Protein AF-C6FK41-F1 (afdb_monomer_lite)

Foldseek 3Di:
DLVPQAFAPDFDDDPDDDVCQLVCLLVVCLFDFAQAKFFFQDDDQFWTWGQHPNDTDTGGWDDQDQDPVQFGWGWAADDHHGDTDHGGHTGIGIGQDDPSGGGRFDDDDDDPDDDPCCPPDPHDDDDCCCVVVSRRHGDGHD

Structure (mmCIF, N/CA/C/O backbone):
data_AF-C6FK41-F1
#
_entry.id   AF-C6FK41-F1
#
loop_
_atom_site.group_PDB
_atom_site.id
_atom_site.type_symbol
_atom_site.label_atom_id
_atom_site.label_alt_id
_atom_site.label_comp_id
_atom_site.label_asym_id
_atom_site.label_entity_id
_atom_site.label_seq_id
_atom_site.pdbx_PDB_ins_code
_atom_site.Cartn_x
_atom_site.Cartn_y
_atom_site.Cartn_z
_atom_site.occupancy
_atom_site.B_iso_or_equiv
_atom_site.auth_seq_id
_atom_site.auth_comp_id
_atom_site.auth_asym_id
_atom_site.auth_atom_id
_atom_site.pdbx_PDB_model_num
ATOM 1 N N . MET A 1 1 ? 14.589 -6.571 -1.426 1.00 91.88 1 MET A N 1
ATOM 2 C CA . MET A 1 1 ? 14.117 -5.193 -1.696 1.00 91.88 1 MET A CA 1
ATOM 3 C C . MET A 1 1 ? 12.734 -4.875 -1.108 1.00 91.88 1 MET A C 1
ATOM 5 O O . MET A 1 1 ? 12.502 -3.724 -0.781 1.00 91.88 1 MET A O 1
ATOM 9 N N . GLN A 1 2 ? 11.831 -5.842 -0.867 1.00 94.31 2 GLN A N 1
ATOM 10 C CA . GLN A 1 2 ? 10.460 -5.563 -0.370 1.00 94.31 2 GLN A CA 1
ATOM 11 C C . GLN A 1 2 ? 10.375 -4.650 0.877 1.00 94.31 2 GLN A C 1
ATOM 13 O O . GLN A 1 2 ? 9.575 -3.724 0.908 1.00 94.31 2 GLN A O 1
ATOM 18 N N . ARG A 1 3 ? 11.249 -4.828 1.882 1.00 93.19 3 ARG A N 1
ATOM 19 C CA . ARG A 1 3 ? 11.296 -3.980 3.101 1.00 93.19 3 ARG A CA 1
ATOM 20 C C . ARG A 1 3 ? 11.743 -2.525 2.863 1.00 93.19 3 ARG A C 1
ATOM 22 O O . ARG A 1 3 ? 11.738 -1.721 3.796 1.00 93.19 3 ARG A O 1
ATOM 29 N N . GLN A 1 4 ? 12.201 -2.209 1.655 1.00 94.38 4 GLN A N 1
ATOM 30 C CA . GLN A 1 4 ? 12.621 -0.871 1.233 1.00 94.38 4 GLN A CA 1
ATOM 31 C C . GLN A 1 4 ? 11.548 -0.174 0.387 1.00 94.38 4 GLN A C 1
ATOM 33 O O . GLN A 1 4 ? 11.738 0.986 0.036 1.00 94.38 4 GLN A O 1
ATOM 38 N N . ALA A 1 5 ? 10.434 -0.851 0.081 1.00 94.50 5 ALA A N 1
ATOM 39 C CA . ALA A 1 5 ? 9.330 -0.249 -0.650 1.00 94.50 5 ALA A CA 1
ATOM 40 C C . ALA A 1 5 ? 8.801 0.994 0.080 1.00 94.50 5 ALA A C 1
ATOM 42 O O . ALA A 1 5 ? 8.662 1.014 1.309 1.00 94.50 5 ALA A O 1
ATOM 43 N N . VAL A 1 6 ? 8.516 2.035 -0.695 1.00 95.12 6 VAL A N 1
ATOM 44 C CA . VAL A 1 6 ? 8.000 3.307 -0.191 1.00 95.12 6 VAL A CA 1
ATOM 45 C C . VAL A 1 6 ? 6.476 3.304 -0.333 1.00 95.12 6 VAL A C 1
ATOM 47 O O . VAL A 1 6 ? 5.975 2.918 -1.388 1.00 95.12 6 VAL A O 1
ATOM 50 N N . PRO A 1 7 ? 5.713 3.736 0.688 1.00 94.25 7 PRO A N 1
ATOM 51 C CA . PRO A 1 7 ? 4.268 3.858 0.561 1.00 94.25 7 PRO A CA 1
ATOM 52 C C . PRO A 1 7 ? 3.882 4.848 -0.542 1.00 94.25 7 PRO A C 1
ATOM 54 O O . PRO A 1 7 ? 4.208 6.036 -0.470 1.00 94.25 7 PRO A O 1
ATOM 57 N N . LEU A 1 8 ? 3.163 4.352 -1.547 1.00 95.69 8 LEU A N 1
ATOM 58 C CA . LEU A 1 8 ? 2.664 5.162 -2.653 1.00 95.69 8 LEU A CA 1
ATOM 59 C C . LEU A 1 8 ? 1.403 5.925 -2.242 1.00 95.69 8 LEU A C 1
ATOM 61 O O . LEU A 1 8 ? 0.603 5.441 -1.436 1.00 95.69 8 LEU A O 1
ATOM 65 N N . SER A 1 9 ? 1.177 7.078 -2.872 1.00 93.12 9 SER A N 1
ATOM 66 C CA . SER A 1 9 ? -0.054 7.872 -2.753 1.00 93.12 9 SER A CA 1
ATOM 67 C C . SER A 1 9 ? -1.301 7.021 -3.025 1.00 93.12 9 SER A C 1
ATOM 69 O O . SER A 1 9 ? -2.308 7.103 -2.309 1.00 93.12 9 SER A O 1
ATOM 71 N N . ARG A 1 10 ? -1.207 6.145 -4.033 1.00 92.44 10 ARG A N 1
ATOM 72 C CA . ARG A 1 10 ? -2.253 5.202 -4.435 1.00 92.44 10 ARG A CA 1
ATOM 73 C C . ARG A 1 10 ? -1.654 3.811 -4.604 1.00 92.44 10 ARG A C 1
ATOM 75 O O . ARG A 1 10 ? -1.286 3.433 -5.705 1.00 92.44 10 ARG A O 1
ATOM 82 N N . SER A 1 11 ? -1.565 3.036 -3.531 1.00 93.75 11 SER A N 1
ATOM 83 C CA . SER A 1 11 ? -1.119 1.636 -3.628 1.00 93.75 11 SER A CA 1
ATOM 84 C C . SER A 1 11 ? -2.185 0.755 -4.300 1.00 93.75 11 SER A C 1
ATOM 86 O O . SER A 1 11 ? -3.353 1.141 -4.378 1.00 93.75 11 SER A O 1
ATOM 88 N N . GLU A 1 12 ? -1.796 -0.419 -4.792 1.00 95.19 12 GLU A N 1
ATOM 89 C CA . GLU A 1 12 ? -2.703 -1.398 -5.399 1.00 95.19 12 GLU A CA 1
ATOM 90 C C . GLU A 1 12 ? -2.391 -2.812 -4.897 1.00 95.19 12 GLU A C 1
ATOM 92 O O . GLU A 1 12 ? -1.236 -3.143 -4.625 1.00 95.19 12 GLU A O 1
ATOM 97 N N . LYS A 1 13 ? -3.427 -3.646 -4.761 1.00 94.94 13 LYS A N 1
ATOM 98 C CA . LYS A 1 13 ? -3.248 -5.071 -4.463 1.00 94.94 13 LYS A CA 1
ATOM 99 C C . LYS A 1 13 ? -2.534 -5.749 -5.624 1.00 94.94 13 LYS A C 1
ATOM 101 O O . LYS A 1 13 ? -2.870 -5.474 -6.772 1.00 94.94 13 LYS A O 1
ATOM 106 N N . CYS A 1 14 ? -1.601 -6.651 -5.344 1.00 94.31 14 CYS A N 1
ATOM 107 C CA . CYS A 1 14 ? -0.997 -7.448 -6.404 1.00 94.31 14 CYS A CA 1
ATOM 108 C C . CYS A 1 14 ? -2.053 -8.332 -7.089 1.00 94.31 14 CYS A C 1
ATOM 110 O O . CYS A 1 14 ? -2.937 -8.881 -6.432 1.00 94.31 14 CYS A O 1
ATOM 112 N N . ILE A 1 15 ? -1.957 -8.470 -8.414 1.00 96.19 15 I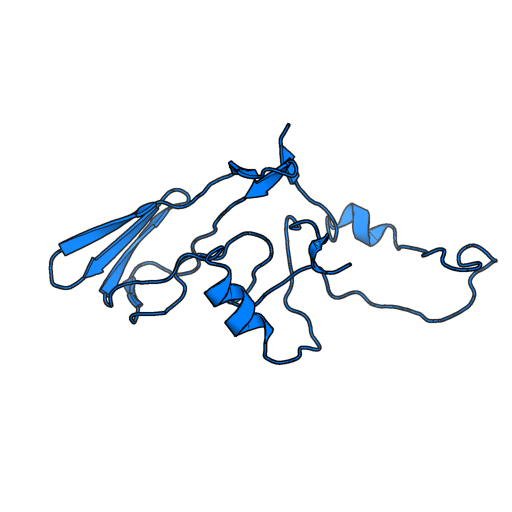LE A N 1
ATOM 113 C CA . ILE A 1 15 ? -2.804 -9.410 -9.171 1.00 96.19 15 ILE A CA 1
ATOM 114 C C . ILE A 1 15 ? -2.405 -10.858 -8.858 1.00 96.19 15 ILE A C 1
ATOM 116 O O . ILE A 1 15 ? -3.259 -11.737 -8.767 1.00 96.19 15 ILE A O 1
ATOM 120 N N . VAL A 1 16 ? -1.107 -11.097 -8.659 1.00 97.12 16 VAL A N 1
ATOM 121 C CA . VAL A 1 16 ? -0.552 -12.395 -8.265 1.00 97.12 16 VAL A CA 1
ATOM 122 C C . VAL A 1 16 ? -0.009 -12.275 -6.845 1.00 97.12 16 VAL A C 1
ATOM 124 O O . VAL A 1 16 ? 0.926 -11.513 -6.595 1.00 97.12 16 VAL A O 1
ATOM 127 N N . GLY A 1 17 ? -0.617 -13.006 -5.914 1.00 95.50 17 GLY A N 1
ATOM 128 C CA . GLY A 1 17 ? -0.265 -13.010 -4.494 1.00 95.50 17 GLY A CA 1
ATOM 129 C C . GLY A 1 17 ? 0.016 -14.413 -3.962 1.00 95.50 17 GLY A C 1
ATOM 130 O O . GLY A 1 17 ? -0.249 -15.417 -4.619 1.00 95.50 17 GLY A O 1
ATOM 131 N N . THR A 1 18 ? 0.555 -14.465 -2.750 1.00 96.44 18 THR A N 1
ATOM 132 C CA . THR A 1 18 ? 0.905 -15.694 -2.020 1.00 96.44 18 THR A CA 1
ATOM 133 C C . THR A 1 18 ? -0.169 -16.118 -1.015 1.00 96.44 18 THR A C 1
ATOM 135 O O . THR A 1 18 ? -0.165 -17.254 -0.549 1.00 96.44 18 THR A O 1
ATOM 138 N N . GLY A 1 19 ? -1.073 -15.206 -0.649 1.00 94.94 19 GLY A N 1
ATOM 139 C CA . GLY A 1 19 ? -2.050 -15.364 0.429 1.00 94.94 19 GLY A CA 1
ATOM 140 C C . GLY A 1 19 ? -1.551 -14.853 1.787 1.00 94.94 19 GLY A C 1
ATOM 141 O O . GLY A 1 19 ? -2.351 -14.667 2.706 1.00 94.94 19 GLY A O 1
ATOM 142 N N . LEU A 1 20 ? -0.251 -14.567 1.928 1.00 96.38 20 LEU A N 1
ATOM 143 C CA . LEU A 1 20 ? 0.341 -14.045 3.165 1.00 96.38 20 LEU A CA 1
ATOM 144 C C . LEU A 1 20 ? 0.151 -12.533 3.332 1.00 96.38 20 LEU A C 1
ATOM 146 O O . LEU A 1 20 ? 0.399 -11.991 4.411 1.00 96.38 20 LEU A O 1
ATOM 150 N N . GLU A 1 21 ? -0.302 -11.832 2.295 1.00 95.94 21 GLU A N 1
ATOM 151 C CA . GLU A 1 21 ? -0.414 -10.373 2.263 1.00 95.94 21 GLU A CA 1
ATOM 152 C C . GLU A 1 21 ? -1.396 -9.864 3.320 1.00 95.94 21 GLU A C 1
ATOM 154 O O . GLU A 1 21 ? -1.149 -8.841 3.962 1.00 95.94 21 GLU A O 1
ATOM 159 N N . ARG A 1 22 ? -2.492 -10.598 3.539 1.00 93.25 22 ARG A N 1
ATOM 160 C CA . ARG A 1 22 ? -3.506 -10.266 4.545 1.00 93.25 22 ARG A CA 1
ATOM 161 C C . ARG A 1 22 ? -2.979 -10.443 5.962 1.00 93.25 22 ARG A C 1
ATOM 163 O O . ARG A 1 22 ? -3.140 -9.547 6.787 1.00 93.25 22 ARG A O 1
ATOM 170 N N . GLN A 1 23 ? -2.342 -11.580 6.239 1.00 93.81 23 GLN A N 1
ATOM 171 C CA . GLN A 1 23 ? -1.760 -11.854 7.554 1.00 93.81 23 GLN A CA 1
ATOM 172 C C . GLN A 1 23 ? -0.668 -10.827 7.874 1.00 93.81 23 GLN A C 1
ATOM 174 O O . GLN A 1 23 ? -0.687 -10.211 8.934 1.00 93.81 23 GLN A O 1
ATOM 179 N N . THR A 1 24 ? 0.203 -10.545 6.902 1.00 94.38 24 THR A N 1
ATOM 180 C CA . THR A 1 24 ? 1.267 -9.543 7.035 1.00 94.38 24 THR A CA 1
ATOM 181 C C . THR A 1 24 ? 0.707 -8.150 7.327 1.00 94.38 24 THR A C 1
ATOM 183 O O . THR A 1 24 ? 1.198 -7.460 8.220 1.00 94.38 24 THR A O 1
ATOM 186 N N . ALA A 1 25 ? -0.340 -7.723 6.614 1.00 92.94 25 ALA A N 1
ATOM 187 C CA . ALA A 1 25 ? -0.972 -6.427 6.852 1.00 92.94 25 ALA A CA 1
ATOM 188 C C . ALA A 1 25 ? -1.609 -6.331 8.248 1.00 92.94 25 ALA A C 1
ATOM 190 O O . ALA A 1 25 ? -1.469 -5.298 8.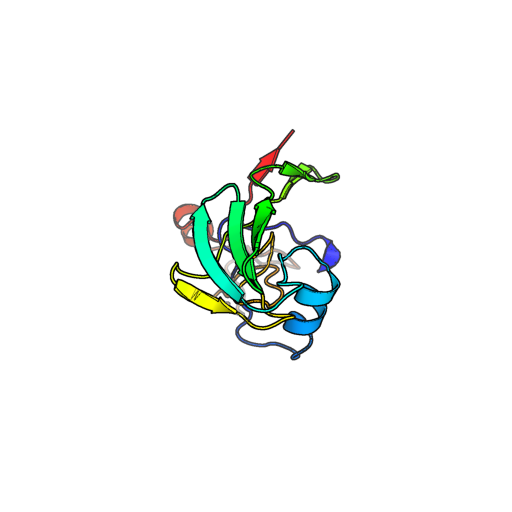906 1.00 92.94 25 ALA A O 1
ATOM 191 N N . LEU A 1 26 ? -2.260 -7.397 8.721 1.00 90.88 26 LEU A N 1
ATOM 192 C CA . LEU A 1 26 ? -2.849 -7.459 10.061 1.00 90.88 26 LEU A CA 1
ATOM 193 C C . LEU A 1 26 ? -1.776 -7.423 11.158 1.00 90.88 26 LEU A C 1
ATOM 195 O O . LEU A 1 26 ? -1.847 -6.585 12.060 1.00 90.88 26 LEU A O 1
ATOM 199 N N . ASP A 1 27 ? -0.750 -8.265 11.043 1.00 92.88 27 ASP A N 1
ATOM 200 C CA . ASP A 1 27 ? 0.312 -8.392 12.045 1.00 92.88 27 ASP A CA 1
ATOM 201 C C . ASP A 1 27 ? 1.225 -7.162 12.093 1.00 92.88 27 ASP A C 1
ATOM 203 O O . ASP A 1 27 ? 1.775 -6.835 13.145 1.00 92.88 27 ASP A O 1
ATOM 207 N N . SER A 1 28 ? 1.330 -6.417 10.986 1.00 90.75 28 SER A N 1
ATOM 208 C CA . SER A 1 28 ? 2.081 -5.156 10.938 1.00 90.75 28 SER A CA 1
ATOM 209 C C . SER A 1 28 ? 1.515 -4.065 11.854 1.00 90.75 28 SER A C 1
ATOM 211 O O . SER A 1 28 ? 2.229 -3.115 12.176 1.00 90.75 28 SER A O 1
ATOM 213 N N . ARG A 1 29 ? 0.230 -4.159 12.241 1.00 88.69 29 ARG A N 1
ATOM 214 C CA . ARG A 1 29 ? -0.519 -3.133 12.999 1.00 88.69 29 ARG A CA 1
ATOM 215 C C . ARG A 1 29 ? -0.521 -1.737 12.364 1.00 88.69 29 ARG A C 1
ATOM 217 O O . ARG A 1 29 ? -0.805 -0.744 13.031 1.00 88.69 29 ARG A O 1
ATOM 224 N N . VAL A 1 30 ? -0.227 -1.648 11.068 1.00 90.56 30 VAL A N 1
ATOM 225 C CA . VAL A 1 30 ? -0.285 -0.390 10.310 1.00 90.56 30 VAL A CA 1
ATOM 226 C C . VAL A 1 30 ? -1.740 0.005 10.026 1.00 90.56 30 VAL A C 1
ATOM 228 O O . VAL A 1 30 ? -2.075 1.193 10.021 1.00 90.56 30 VAL A O 1
ATOM 231 N N . SER A 1 31 ? -2.614 -0.990 9.846 1.00 92.38 31 SER A N 1
ATOM 232 C CA . SER A 1 31 ? -4.066 -0.814 9.724 1.00 92.38 31 SER A CA 1
ATOM 233 C C . SER A 1 31 ? -4.750 -0.776 11.092 1.00 92.38 31 SER A C 1
ATOM 235 O O . SER A 1 31 ? -4.302 -1.413 12.044 1.00 92.38 31 SER A O 1
ATOM 237 N N . VAL A 1 32 ? -5.877 -0.069 11.180 1.00 94.00 32 VAL A N 1
ATOM 238 C CA . VAL A 1 32 ? -6.682 0.009 12.406 1.00 94.00 32 VAL A CA 1
ATOM 239 C C . VAL A 1 32 ? -7.678 -1.141 12.428 1.00 94.00 3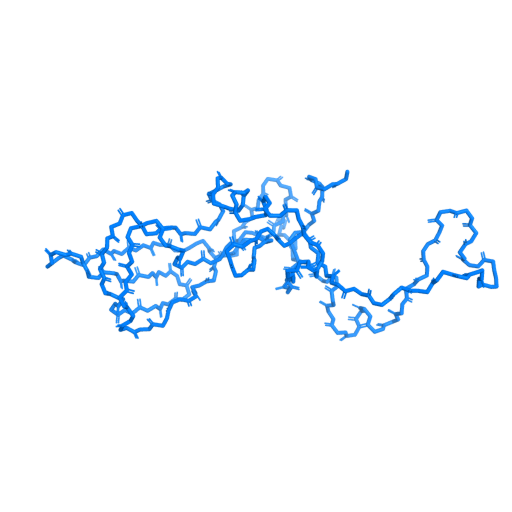2 VAL A C 1
ATOM 241 O O . VAL A 1 32 ? -8.494 -1.277 11.515 1.00 94.00 32 VAL A O 1
ATOM 244 N N . ILE A 1 33 ? -7.620 -1.960 13.475 1.00 93.19 33 ILE A N 1
ATOM 245 C CA . ILE A 1 33 ? -8.452 -3.154 13.655 1.00 93.19 33 ILE A CA 1
ATOM 246 C C . ILE A 1 33 ? -9.463 -2.902 14.780 1.00 93.19 33 ILE A C 1
ATOM 248 O O . ILE A 1 33 ? -9.153 -2.264 15.782 1.00 93.19 33 ILE A O 1
ATOM 252 N N . ALA A 1 34 ? -10.683 -3.409 14.623 1.00 92.81 34 ALA A N 1
ATOM 253 C CA . ALA A 1 34 ? -11.715 -3.338 15.644 1.00 92.81 34 ALA A CA 1
ATOM 254 C C . ALA A 1 34 ? -11.417 -4.303 16.802 1.00 92.81 34 ALA A C 1
ATOM 256 O O . ALA A 1 34 ? -11.489 -5.522 16.647 1.00 92.81 34 ALA A O 1
ATOM 257 N N . GLU A 1 35 ? -11.138 -3.770 17.990 1.00 91.50 35 GLU A N 1
ATOM 258 C CA . GLU A 1 35 ? -10.949 -4.585 19.201 1.00 91.50 35 GLU A CA 1
ATOM 259 C C . GLU A 1 35 ? -12.258 -5.180 19.735 1.00 91.50 35 GLU A C 1
ATOM 261 O O . GLU A 1 35 ? -12.258 -6.206 20.421 1.00 91.50 35 GLU A O 1
ATOM 266 N N . ARG A 1 36 ? -13.381 -4.528 19.421 1.00 92.12 36 ARG A N 1
ATOM 267 C CA . ARG A 1 36 ? -14.726 -4.897 19.863 1.00 92.12 36 ARG A CA 1
ATOM 268 C C . ARG A 1 36 ? -15.686 -4.870 18.688 1.00 92.12 36 ARG A C 1
ATOM 270 O O . ARG A 1 36 ? -15.498 -4.112 17.739 1.00 92.12 36 ARG A O 1
ATOM 277 N N . GLU A 1 37 ? -16.721 -5.692 18.772 1.00 94.62 37 GLU A N 1
ATOM 278 C CA . GLU A 1 37 ? -17.841 -5.608 17.844 1.00 94.62 37 GLU A CA 1
ATOM 279 C C . GLU A 1 37 ? -18.726 -4.398 18.151 1.00 94.62 37 GLU A C 1
ATOM 281 O O . GLU A 1 37 ? -18.775 -3.909 19.284 1.00 94.62 37 GLU A O 1
ATOM 286 N N . GLY A 1 38 ? -19.413 -3.885 17.138 1.00 94.19 38 GLY A N 1
ATOM 287 C CA . GLY A 1 38 ? -20.232 -2.694 17.296 1.00 94.19 38 GLY A CA 1
ATOM 288 C C . GLY A 1 38 ? -20.747 -2.128 15.984 1.00 94.19 38 GLY A C 1
ATOM 289 O O . GLY A 1 38 ? -20.551 -2.707 14.920 1.00 94.19 38 GLY A O 1
ATOM 290 N N . LYS A 1 39 ? -21.395 -0.967 16.051 1.00 95.38 39 LYS A N 1
ATOM 291 C CA . LYS A 1 39 ? -21.924 -0.250 14.885 1.00 95.38 39 LYS A CA 1
ATOM 292 C C . LYS A 1 39 ? -21.202 1.078 14.701 1.00 95.38 39 LYS A C 1
ATOM 294 O O . LYS A 1 39 ? -21.040 1.832 15.659 1.00 95.38 39 LYS A O 1
ATOM 299 N N . ILE A 1 40 ? -20.791 1.386 13.475 1.00 96.00 40 ILE A N 1
ATOM 300 C CA . ILE A 1 40 ? -20.150 2.666 13.156 1.00 96.00 40 ILE A CA 1
ATOM 301 C C . ILE A 1 40 ? -21.173 3.796 13.276 1.00 96.00 40 ILE A C 1
ATOM 303 O O . ILE A 1 40 ? -22.167 3.825 12.548 1.00 96.00 40 ILE A O 1
ATOM 307 N N . ILE A 1 41 ? -20.920 4.740 14.180 1.00 94.56 41 ILE A N 1
ATOM 308 C CA . ILE A 1 41 ? -21.755 5.932 14.375 1.00 94.56 41 ILE A CA 1
ATOM 309 C C . ILE A 1 41 ? -21.394 6.992 13.338 1.00 94.56 41 ILE A C 1
ATOM 311 O O . ILE A 1 41 ? -22.283 7.574 12.715 1.00 94.56 41 ILE A O 1
ATOM 315 N N . SER A 1 42 ? -20.097 7.237 13.158 1.00 93.31 42 SER A N 1
ATOM 316 C CA . SER A 1 42 ? -19.551 8.166 12.174 1.00 93.31 42 SER A CA 1
ATOM 317 C C . SER A 1 42 ? -18.084 7.851 11.885 1.00 93.31 42 SER A C 1
ATOM 319 O O . SER A 1 42 ? -17.385 7.226 12.688 1.00 93.31 42 SER A O 1
ATOM 321 N N . THR A 1 43 ? -17.628 8.296 10.721 1.00 93.69 43 THR A N 1
ATOM 322 C CA . THR A 1 43 ? -16.235 8.223 10.288 1.00 93.69 43 THR A CA 1
ATOM 323 C C . THR A 1 43 ? -15.798 9.587 9.805 1.00 93.69 43 THR A C 1
ATOM 325 O O . THR A 1 43 ? -16.494 10.201 9.000 1.00 93.69 43 THR A O 1
ATOM 328 N N . ASP A 1 44 ? -14.644 10.020 10.279 1.00 91.62 44 ASP A N 1
ATOM 329 C CA . ASP A 1 44 ? -13.961 11.228 9.844 1.00 91.62 44 ASP A CA 1
ATOM 330 C C . ASP A 1 44 ? -12.515 10.870 9.471 1.00 91.62 44 ASP A C 1
ATOM 332 O O . ASP A 1 44 ? -12.042 9.771 9.770 1.00 91.62 44 ASP A O 1
ATOM 336 N N . SER A 1 45 ? -11.800 11.793 8.836 1.00 88.81 45 SER A N 1
ATOM 337 C CA . SER A 1 45 ? -10.381 11.638 8.533 1.00 88.81 45 SER A CA 1
ATOM 338 C C . SER A 1 45 ? -9.556 11.431 9.804 1.00 88.81 45 SER A C 1
ATOM 340 O O . SER A 1 45 ? -8.593 10.677 9.777 1.00 88.81 45 SER A O 1
ATOM 342 N N . HIS A 1 46 ? -9.917 12.057 10.928 1.00 92.44 46 HIS A N 1
ATOM 343 C CA . HIS A 1 46 ? -9.127 12.012 12.164 1.00 92.44 46 HIS A CA 1
ATOM 344 C C . HIS A 1 46 ? -9.537 10.919 13.148 1.00 92.44 46 HIS A C 1
ATOM 346 O O . HIS A 1 46 ? -8.750 10.571 14.029 1.00 92.44 46 HIS A O 1
ATOM 352 N N . LYS A 1 47 ? -10.770 10.409 13.071 1.00 94.50 47 LYS A N 1
ATOM 353 C CA . LYS A 1 47 ? -11.277 9.423 14.031 1.00 94.50 47 LYS A CA 1
ATOM 354 C C . LYS A 1 47 ? -12.467 8.630 13.503 1.00 94.50 47 LYS A C 1
ATOM 356 O O . LYS A 1 47 ? -13.247 9.105 12.681 1.00 94.50 47 LYS A O 1
ATOM 361 N N . ILE A 1 48 ? -12.650 7.439 14.060 1.00 95.38 48 ILE A N 1
ATOM 362 C CA . ILE A 1 48 ? -13.809 6.571 13.847 1.00 95.38 48 ILE A CA 1
ATOM 363 C C . ILE A 1 48 ? -14.572 6.449 15.166 1.00 95.38 48 ILE A C 1
ATOM 365 O O . ILE A 1 48 ? -13.981 6.120 16.195 1.00 95.38 48 ILE A O 1
ATOM 369 N N . LEU A 1 49 ? -15.884 6.694 15.141 1.00 95.50 49 LEU A N 1
ATOM 370 C CA . LEU A 1 49 ? -16.759 6.490 16.295 1.00 95.50 49 LEU A CA 1
ATOM 371 C C . LEU A 1 49 ? -17.499 5.156 16.162 1.00 95.50 49 LEU A C 1
ATOM 373 O O . LEU A 1 49 ? -18.295 4.959 15.241 1.00 95.50 49 LEU A O 1
ATOM 377 N N . LEU A 1 50 ? -17.262 4.253 17.110 1.00 95.31 50 LEU A N 1
ATOM 378 C CA . LEU A 1 50 ? -17.866 2.924 17.180 1.00 95.31 50 LEU A CA 1
ATOM 379 C C . LEU A 1 50 ? -18.776 2.830 18.410 1.00 95.31 50 LEU A C 1
ATOM 381 O O . LEU A 1 50 ? -18.329 3.051 19.530 1.00 95.31 50 LEU A O 1
ATOM 385 N N . SER A 1 51 ? -20.043 2.464 18.221 1.00 94.94 51 SER A N 1
ATOM 386 C CA . SER A 1 51 ? -20.940 2.094 19.319 1.00 94.94 51 SER A CA 1
ATOM 387 C C . SER A 1 51 ? -20.766 0.615 19.643 1.00 94.94 51 SER A C 1
ATOM 389 O O . SER A 1 51 ? -21.028 -0.225 18.784 1.00 94.94 51 SER A O 1
ATOM 391 N N . SER A 1 52 ? -20.341 0.287 20.859 1.00 93.75 52 SER A N 1
ATOM 392 C CA . SER A 1 52 ? -20.145 -1.086 21.328 1.00 93.75 52 SER A CA 1
ATOM 393 C C . SER A 1 52 ? -20.753 -1.241 22.722 1.00 93.75 52 SER A C 1
ATOM 395 O O . SER A 1 52 ? -20.399 -0.497 23.638 1.00 93.75 52 SER A O 1
ATOM 397 N N . SER A 1 53 ? -21.702 -2.170 22.878 1.00 89.50 53 SER A N 1
ATOM 398 C CA . SER A 1 53 ? -22.377 -2.475 24.156 1.00 89.50 53 SER A CA 1
ATOM 399 C C . SER A 1 53 ? -22.901 -1.236 24.908 1.00 89.50 53 SER A C 1
ATOM 401 O O . SER A 1 53 ? -22.718 -1.107 26.116 1.00 89.50 53 SER A O 1
ATOM 403 N N . GLY A 1 54 ? -23.503 -0.284 24.186 1.00 85.62 54 GLY A N 1
ATOM 404 C CA . GLY A 1 54 ? -24.051 0.951 24.763 1.00 85.62 54 GLY A CA 1
ATOM 405 C C . GLY A 1 54 ? -23.025 2.053 25.061 1.00 85.62 54 GLY A C 1
ATOM 406 O O . GLY A 1 54 ? -23.411 3.126 25.517 1.00 85.62 54 GLY A O 1
ATOM 407 N N . LYS A 1 55 ? -21.732 1.838 24.779 1.00 91.50 55 LYS A N 1
ATOM 408 C CA . LYS A 1 55 ? -20.674 2.854 24.907 1.00 91.50 55 LYS A CA 1
ATOM 409 C C . LYS A 1 55 ? -20.180 3.311 23.538 1.00 91.50 55 LYS A C 1
ATOM 411 O O . LYS A 1 55 ? -20.046 2.511 22.615 1.00 91.50 55 LYS A O 1
ATOM 416 N N . THR A 1 56 ? -19.860 4.596 23.425 1.00 93.50 56 THR A N 1
ATOM 417 C CA . THR A 1 56 ? -19.216 5.164 22.235 1.00 93.50 56 THR A CA 1
ATOM 418 C C . THR A 1 56 ? -17.705 5.150 22.419 1.00 93.50 56 THR A C 1
ATOM 420 O O . THR A 1 56 ? -17.178 5.764 23.342 1.00 93.50 56 THR A O 1
ATOM 423 N N . ILE A 1 57 ? -17.007 4.450 21.532 1.00 93.88 57 ILE A N 1
ATOM 424 C CA . ILE A 1 57 ? -15.551 4.340 21.489 1.00 93.88 57 ILE A CA 1
ATOM 425 C C . ILE A 1 57 ? -15.051 5.235 20.358 1.00 93.88 57 ILE A C 1
ATOM 427 O O . ILE A 1 57 ? -15.486 5.096 19.215 1.00 93.88 57 ILE A O 1
ATOM 431 N N . SER A 1 58 ? -14.140 6.153 20.679 1.00 94.12 58 SER A N 1
ATOM 432 C CA . SER A 1 58 ? -13.476 7.010 19.696 1.00 94.12 58 SER A CA 1
ATOM 433 C C . SER A 1 58 ? -12.099 6.447 19.374 1.00 94.12 58 SER A C 1
ATOM 435 O O . SER A 1 58 ? -11.237 6.391 20.245 1.00 94.12 58 SER A O 1
ATOM 437 N N . ILE A 1 59 ? -11.893 6.057 18.121 1.00 94.69 59 ILE A N 1
ATOM 438 C CA . ILE A 1 59 ? -10.646 5.469 17.631 1.00 94.69 59 ILE A CA 1
ATOM 439 C C . ILE A 1 59 ? -9.925 6.527 16.789 1.00 94.69 59 ILE A C 1
ATOM 441 O O . ILE A 1 59 ? -10.422 6.854 15.709 1.00 94.69 59 ILE A O 1
ATOM 445 N N . PRO A 1 60 ? -8.806 7.107 17.258 1.00 94.62 60 PRO A N 1
ATOM 446 C CA . PRO A 1 60 ? -8.063 8.104 16.494 1.00 94.62 60 PRO A CA 1
ATOM 447 C C . PRO A 1 60 ? -7.347 7.465 15.299 1.00 94.62 60 PRO A C 1
ATOM 449 O O . PRO A 1 60 ? -6.870 6.333 15.378 1.00 94.62 60 PRO A O 1
ATOM 452 N N . LEU A 1 61 ? -7.256 8.212 14.203 1.00 95.12 61 LEU A N 1
ATOM 453 C CA . LEU A 1 61 ? -6.525 7.845 12.996 1.00 95.12 61 LEU A CA 1
ATOM 454 C C . LEU A 1 61 ? -5.250 8.676 12.874 1.00 95.12 61 LEU A C 1
ATOM 456 O O . LEU A 1 61 ? -5.203 9.855 13.231 1.00 95.12 61 LEU A O 1
ATOM 460 N N . VAL A 1 62 ? -4.202 8.050 12.351 1.00 93.88 62 VAL A N 1
ATOM 461 C CA . VAL A 1 62 ? -2.938 8.724 12.056 1.00 93.88 62 VAL A CA 1
ATOM 462 C C . VAL A 1 62 ? -3.043 9.428 10.707 1.00 93.88 62 VAL A C 1
ATOM 464 O O . VAL A 1 62 ? -3.130 8.763 9.681 1.00 93.88 62 VAL A O 1
ATOM 467 N N . ASN A 1 63 ? -2.949 10.759 10.688 1.00 92.12 63 ASN A N 1
ATOM 468 C CA . ASN A 1 63 ? -2.973 11.551 9.455 1.00 92.12 63 ASN A CA 1
ATOM 469 C C . ASN A 1 63 ? -1.637 12.243 9.200 1.00 92.12 63 ASN A C 1
ATOM 471 O O . ASN A 1 63 ? -1.181 13.017 10.035 1.00 92.12 63 ASN A O 1
ATOM 475 N N . HIS A 1 64 ? -1.048 11.991 8.024 1.00 90.62 64 HIS A N 1
ATOM 476 C CA . HIS A 1 64 ? 0.138 12.691 7.509 1.00 90.62 64 HIS A CA 1
ATOM 477 C C . HIS A 1 64 ? 1.303 12.755 8.506 1.00 90.62 64 HIS A C 1
ATOM 479 O O . HIS A 1 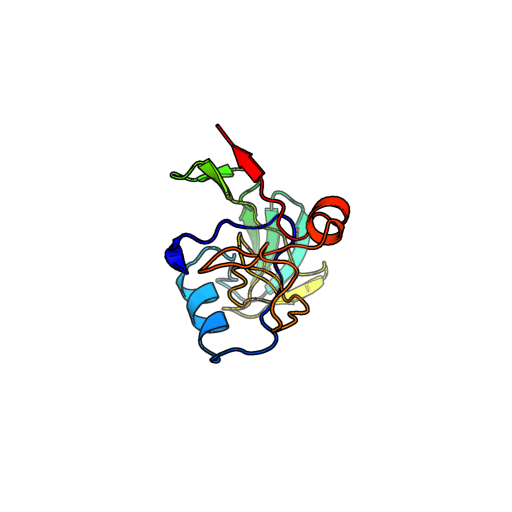64 ? 2.014 13.752 8.606 1.00 90.62 64 HIS A O 1
ATOM 485 N N . ARG A 1 65 ? 1.506 11.676 9.265 1.00 93.12 65 ARG A N 1
ATOM 486 C CA . ARG A 1 65 ? 2.576 11.597 10.255 1.00 93.12 65 ARG A CA 1
ATOM 487 C C . ARG A 1 65 ? 3.871 11.168 9.579 1.00 93.12 65 ARG A C 1
ATOM 489 O O . ARG A 1 65 ? 3.886 10.242 8.773 1.00 93.12 65 ARG A O 1
ATOM 496 N N . ARG A 1 66 ? 4.976 11.809 9.942 1.00 94.44 66 ARG A N 1
ATOM 497 C CA . ARG A 1 66 ? 6.314 11.420 9.493 1.00 94.44 66 ARG A CA 1
ATOM 498 C C . ARG A 1 66 ? 6.740 10.085 10.118 1.00 94.44 66 ARG A C 1
ATOM 500 O O . ARG A 1 66 ? 6.583 9.883 11.322 1.00 94.44 66 ARG A O 1
ATOM 507 N N . SER A 1 67 ? 7.307 9.197 9.302 1.00 92.44 67 SER A N 1
ATOM 508 C CA . SER A 1 67 ? 8.007 7.991 9.761 1.00 92.44 67 SER A CA 1
ATOM 509 C C . SER A 1 67 ? 9.498 8.252 10.010 1.00 92.44 67 SER A C 1
ATOM 511 O O . SER A 1 67 ? 10.062 9.234 9.527 1.00 92.44 67 SER A O 1
ATOM 513 N N . ASN A 1 68 ? 10.180 7.313 10.672 1.00 92.56 68 ASN A N 1
ATOM 514 C CA . ASN A 1 68 ? 11.633 7.383 10.891 1.00 92.56 68 ASN A CA 1
ATOM 515 C C . ASN A 1 68 ? 12.447 7.446 9.582 1.00 92.56 68 ASN A C 1
ATOM 517 O O . ASN A 1 68 ? 13.575 7.924 9.585 1.00 92.56 68 ASN A O 1
ATOM 521 N N . LYS A 1 69 ? 11.882 6.971 8.462 1.00 89.88 69 LYS A N 1
ATOM 522 C CA . LYS A 1 69 ? 12.500 7.017 7.124 1.00 89.88 69 LYS A CA 1
ATOM 523 C C . LYS A 1 69 ? 11.946 8.155 6.257 1.00 89.88 69 LYS A C 1
ATOM 525 O O . LYS A 1 69 ? 12.029 8.090 5.035 1.00 89.88 69 LYS A O 1
ATOM 530 N N . ASN A 1 70 ? 11.350 9.176 6.873 1.00 92.12 70 ASN A N 1
ATOM 531 C CA . ASN A 1 70 ? 10.771 10.346 6.202 1.00 92.12 70 ASN A CA 1
ATOM 532 C C . ASN A 1 70 ? 9.635 10.015 5.220 1.00 92.12 70 ASN A C 1
ATOM 534 O O . ASN A 1 70 ? 9.333 10.816 4.340 1.00 92.12 70 ASN A O 1
ATOM 538 N N . THR A 1 71 ? 8.997 8.850 5.347 1.00 92.31 71 THR A N 1
ATOM 539 C CA . THR A 1 71 ? 7.806 8.496 4.561 1.00 92.31 71 THR A CA 1
ATOM 540 C C . THR A 1 71 ? 6.536 8.945 5.280 1.00 92.31 71 THR A C 1
ATOM 542 O O . THR A 1 71 ? 6.528 9.124 6.501 1.00 92.31 71 THR A O 1
ATOM 545 N N . CYS A 1 72 ? 5.454 9.125 4.527 1.00 92.69 72 CYS A N 1
ATOM 546 C CA . CYS A 1 72 ? 4.153 9.494 5.074 1.00 92.69 72 CYS A CA 1
ATOM 547 C C . CYS A 1 72 ? 3.407 8.276 5.6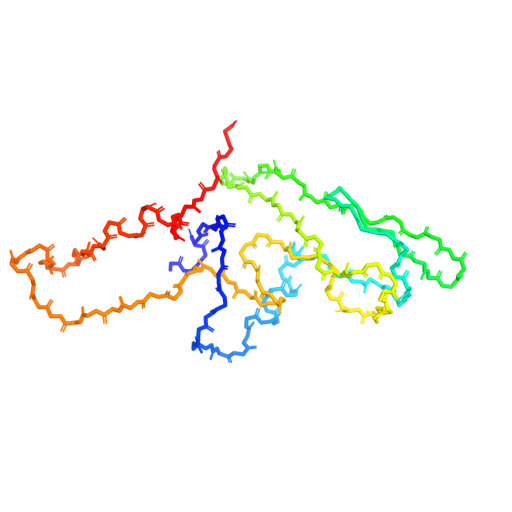48 1.00 92.69 72 CYS A C 1
ATOM 549 O O . CYS A 1 72 ? 3.114 7.312 4.938 1.00 92.69 72 CYS A O 1
ATOM 551 N N . MET A 1 73 ? 3.062 8.337 6.934 1.00 92.25 73 MET A N 1
ATOM 552 C CA . MET A 1 73 ? 2.113 7.440 7.588 1.00 92.25 73 MET A CA 1
ATOM 553 C C . MET A 1 73 ? 0.741 8.107 7.610 1.00 92.25 73 MET A C 1
ATOM 555 O O . MET A 1 73 ? 0.545 9.146 8.245 1.00 92.25 73 MET A O 1
ATOM 559 N N . HIS A 1 74 ? -0.217 7.502 6.921 1.00 93.19 74 HIS A N 1
ATOM 560 C CA . HIS A 1 74 ? -1.573 8.016 6.827 1.00 93.19 74 HIS A CA 1
ATOM 561 C C . HIS A 1 74 ? -2.565 6.851 6.831 1.00 93.19 74 HIS A C 1
ATOM 563 O O . HIS A 1 74 ? -2.354 5.858 6.133 1.00 93.19 74 HIS A O 1
ATOM 569 N N . GLN A 1 75 ? -3.617 6.974 7.638 1.00 94.44 75 GLN A N 1
ATOM 570 C CA . GLN A 1 75 ? -4.662 5.978 7.806 1.00 94.44 75 GLN A CA 1
ATOM 571 C C . GLN A 1 75 ? -5.980 6.494 7.236 1.00 94.44 75 GLN A C 1
ATOM 573 O O . GLN A 1 75 ? -6.463 7.550 7.632 1.00 94.44 75 GLN A O 1
ATOM 578 N N . LYS A 1 76 ? -6.582 5.730 6.323 1.00 91.88 76 LYS A N 1
ATOM 579 C CA . LYS A 1 76 ? -7.846 6.077 5.665 1.00 91.88 76 LYS A CA 1
ATOM 580 C C . LYS A 1 76 ? -8.972 5.185 6.183 1.00 91.88 76 LYS A C 1
ATOM 582 O O . LYS A 1 76 ? -8.865 3.961 6.059 1.00 91.88 76 LYS A O 1
ATOM 587 N N . PRO A 1 77 ? -10.059 5.745 6.743 1.00 92.81 77 PRO A N 1
ATOM 588 C CA . PRO A 1 77 ? -11.206 4.948 7.160 1.00 92.81 77 PRO A CA 1
ATOM 589 C C . PRO A 1 77 ? -11.844 4.271 5.943 1.00 92.81 77 PRO A C 1
ATOM 591 O O . PRO A 1 77 ? -12.034 4.898 4.903 1.00 92.81 77 PRO A O 1
ATOM 594 N N . ARG A 1 78 ? -12.199 2.988 6.076 1.00 88.50 78 ARG A N 1
ATOM 595 C CA . ARG A 1 78 ? -12.795 2.193 4.986 1.00 88.50 78 ARG A CA 1
ATOM 596 C C . ARG A 1 78 ? -14.229 1.744 5.246 1.00 88.50 78 ARG A C 1
ATOM 598 O O . ARG A 1 78 ? -14.858 1.115 4.394 1.00 88.50 78 ARG A O 1
ATOM 605 N N . VAL A 1 79 ? -14.737 2.010 6.443 1.00 90.31 79 VAL A N 1
ATOM 606 C CA . VAL A 1 79 ? -16.052 1.552 6.888 1.00 90.31 79 VAL A CA 1
ATOM 607 C C . VAL A 1 79 ? -17.075 2.683 6.774 1.00 90.31 79 VAL A C 1
ATOM 609 O O . VAL A 1 79 ? -16.846 3.755 7.321 1.00 90.31 79 VAL A O 1
ATOM 612 N N . PRO A 1 80 ? -18.209 2.483 6.081 1.00 90.94 80 PRO A N 1
ATOM 613 C CA . PRO A 1 80 ? -19.251 3.496 6.017 1.00 90.94 80 PRO A CA 1
ATOM 614 C C . PRO A 1 80 ? -20.017 3.595 7.340 1.00 90.94 80 PRO A C 1
ATOM 616 O O . PRO A 1 80 ? -20.090 2.644 8.129 1.00 90.94 80 PRO A O 1
ATOM 619 N N . ARG A 1 81 ? -20.652 4.752 7.548 1.00 92.94 81 ARG A N 1
ATOM 620 C CA . ARG A 1 81 ? -21.575 4.988 8.660 1.00 92.94 81 ARG A CA 1
ATOM 621 C C . ARG A 1 81 ? -22.680 3.930 8.694 1.00 92.94 81 ARG A C 1
ATOM 623 O O . ARG A 1 81 ? -23.218 3.539 7.665 1.00 92.94 81 ARG A O 1
ATOM 630 N N . GLY A 1 82 ? -23.030 3.478 9.894 1.00 91.06 82 GLY A N 1
ATOM 631 C CA . GLY A 1 82 ? -24.106 2.518 10.123 1.00 91.06 82 GLY A CA 1
ATOM 632 C C . GLY A 1 82 ? -23.723 1.053 9.907 1.00 91.06 82 GLY A C 1
ATOM 633 O O . GLY A 1 82 ? -24.530 0.185 10.233 1.00 91.06 82 GLY A O 1
ATOM 634 N N . LYS A 1 83 ? -22.512 0.752 9.421 1.00 93.31 83 LYS A N 1
ATOM 635 C CA . LYS A 1 83 ? -22.048 -0.628 9.245 1.00 93.31 83 LYS A CA 1
ATOM 636 C C . LYS A 1 83 ? -21.795 -1.305 10.594 1.00 93.31 83 LYS A C 1
ATOM 638 O O . LYS A 1 83 ? -21.153 -0.724 11.470 1.00 93.31 83 LYS A O 1
ATOM 643 N N . SER A 1 84 ? -22.268 -2.541 10.734 1.00 93.56 84 SER A N 1
ATOM 644 C CA . SER A 1 84 ? -21.919 -3.415 11.856 1.00 93.56 84 SER A CA 1
ATOM 645 C C . SER A 1 84 ? -20.553 -4.054 11.619 1.00 93.56 84 SER A C 1
ATOM 647 O O . SER A 1 84 ? -20.271 -4.561 10.531 1.00 93.56 84 SER A O 1
ATOM 649 N N . ILE A 1 85 ? -19.711 -4.014 12.640 1.00 94.62 85 ILE A N 1
ATOM 650 C CA . ILE A 1 85 ? -18.322 -4.448 12.622 1.00 94.62 85 ILE A CA 1
ATOM 651 C C . ILE A 1 85 ? -18.139 -5.559 13.644 1.00 94.62 85 ILE A C 1
ATOM 653 O O . ILE A 1 85 ? -18.631 -5.462 14.767 1.00 94.62 85 ILE A O 1
ATOM 657 N N . LYS A 1 86 ? -17.407 -6.603 13.255 1.00 94.25 86 LYS A N 1
ATOM 658 C CA . LYS A 1 86 ? -16.996 -7.686 14.155 1.00 94.25 86 LYS A CA 1
ATOM 659 C C . LYS A 1 86 ? -15.616 -7.404 14.743 1.00 94.25 86 LYS A C 1
ATOM 661 O O . LYS A 1 86 ? -14.797 -6.719 14.128 1.00 94.25 86 LYS A O 1
ATOM 666 N N . LYS A 1 87 ? -15.327 -7.995 15.902 1.00 92.81 87 LYS A N 1
ATOM 667 C CA . LYS A 1 87 ? -13.966 -8.013 16.451 1.00 92.81 87 LYS A CA 1
ATOM 668 C C . LYS A 1 87 ? -12.982 -8.585 15.417 1.00 92.81 87 LYS A C 1
ATOM 670 O O . LYS A 1 87 ? -13.279 -9.583 14.765 1.00 92.81 87 LYS A O 1
ATOM 675 N N . GLY A 1 88 ? -11.824 -7.948 15.267 1.00 89.56 88 GLY A N 1
ATOM 676 C CA . GLY A 1 88 ? -10.776 -8.339 14.317 1.00 89.56 88 GLY A CA 1
ATOM 677 C C . GLY A 1 88 ? -10.963 -7.799 12.894 1.00 89.56 88 GLY A C 1
ATOM 678 O O . GLY A 1 88 ? -10.107 -8.016 12.040 1.00 89.56 88 GLY A O 1
ATOM 679 N N . GLN A 1 89 ? -12.051 -7.080 12.611 1.00 91.12 89 GLN A N 1
ATOM 680 C CA . GLN A 1 89 ? -12.273 -6.485 11.296 1.00 91.12 89 GLN A CA 1
ATOM 681 C C . GLN A 1 89 ? -11.503 -5.168 11.135 1.00 91.12 89 GLN A C 1
ATOM 683 O O . GLN A 1 89 ? -11.384 -4.380 12.071 1.00 91.12 89 GLN A O 1
ATOM 688 N N . ILE A 1 90 ? -11.009 -4.906 9.925 1.00 92.38 90 ILE A N 1
ATOM 689 C CA . ILE A 1 90 ? -10.270 -3.682 9.602 1.00 92.38 90 ILE A CA 1
ATOM 690 C C . ILE A 1 90 ? -11.239 -2.502 9.465 1.00 92.38 90 ILE A C 1
ATOM 692 O O . ILE A 1 90 ? -12.223 -2.567 8.724 1.00 92.38 90 ILE A O 1
ATOM 696 N N . LEU A 1 91 ? -10.936 -1.426 10.185 1.00 93.38 91 LEU A N 1
ATOM 697 C CA . LEU A 1 91 ? -11.683 -0.170 10.232 1.00 93.38 91 LEU A CA 1
ATOM 698 C C . LEU A 1 91 ? -11.070 0.896 9.318 1.00 93.38 91 LEU A C 1
ATOM 700 O O . LEU A 1 91 ? -11.795 1.605 8.617 1.00 93.38 91 LEU A O 1
ATOM 704 N N . ALA A 1 92 ? -9.740 0.993 9.318 1.00 94.38 92 ALA A N 1
ATOM 705 C CA . ALA A 1 92 ? -8.982 1.917 8.484 1.00 94.38 92 ALA A CA 1
ATOM 706 C C . ALA A 1 92 ? -7.739 1.237 7.911 1.00 94.38 92 ALA A C 1
ATOM 708 O O . ALA A 1 92 ? -7.075 0.456 8.594 1.00 94.38 92 ALA A O 1
ATOM 709 N N . GLU A 1 93 ? -7.432 1.558 6.663 1.00 92.56 93 GLU A N 1
ATOM 710 C CA . GLU A 1 93 ? -6.232 1.110 5.960 1.00 92.56 93 GLU A CA 1
ATOM 711 C C . GLU A 1 93 ? -5.083 2.041 6.298 1.00 92.56 93 GLU A C 1
ATOM 713 O O . GLU A 1 93 ? -5.278 3.251 6.360 1.00 92.56 93 GLU A O 1
ATOM 718 N N . GLY A 1 94 ? -3.896 1.492 6.521 1.00 92.50 94 GLY A N 1
ATOM 719 C CA . GLY A 1 94 ? -2.696 2.294 6.715 1.00 92.50 94 GLY A CA 1
ATOM 720 C C . GLY A 1 94 ? -1.848 2.405 5.450 1.00 92.50 94 GLY A C 1
ATOM 721 O O . GLY A 1 94 ? -2.263 2.050 4.344 1.00 92.50 94 GLY A O 1
ATOM 722 N N . ALA A 1 95 ? -0.623 2.892 5.626 1.00 92.50 95 ALA A N 1
ATOM 723 C CA . ALA A 1 95 ? 0.329 3.046 4.535 1.00 92.50 95 ALA A CA 1
ATOM 724 C C . ALA A 1 95 ? 0.668 1.682 3.899 1.00 92.50 95 ALA A C 1
ATOM 726 O O . ALA A 1 95 ? 0.876 0.707 4.619 1.00 92.50 95 ALA A O 1
ATOM 727 N N . ALA A 1 96 ? 0.743 1.625 2.564 1.00 93.75 96 ALA A N 1
ATOM 728 C CA . ALA A 1 96 ? 1.037 0.406 1.799 1.00 93.75 96 ALA A CA 1
ATOM 729 C C . ALA A 1 96 ? 0.082 -0.775 2.087 1.00 93.75 96 ALA A C 1
ATOM 731 O O . ALA A 1 96 ? 0.489 -1.938 2.080 1.00 93.75 96 ALA A O 1
ATOM 732 N N . THR A 1 97 ? -1.198 -0.487 2.348 1.00 94.62 97 THR A N 1
ATOM 733 C CA . THR A 1 97 ? -2.250 -1.506 2.472 1.00 94.62 97 THR A CA 1
ATOM 734 C C . THR A 1 97 ? -3.464 -1.139 1.634 1.00 94.62 97 THR A C 1
ATOM 736 O O . THR A 1 97 ? -3.838 0.029 1.559 1.00 94.62 97 THR A O 1
ATOM 739 N N . VAL A 1 98 ? -4.077 -2.135 0.995 1.00 93.81 98 VAL A N 1
ATOM 740 C CA . VAL A 1 98 ? -5.314 -1.986 0.218 1.00 93.81 98 VAL A CA 1
ATOM 741 C C . VAL A 1 98 ? -6.180 -3.203 0.477 1.00 93.81 98 VAL A C 1
ATOM 743 O O . VAL A 1 98 ? -5.695 -4.324 0.492 1.00 93.81 98 VAL A O 1
ATOM 746 N N . GLY A 1 99 ? -7.470 -3.004 0.710 1.00 90.44 99 GLY A N 1
ATOM 747 C CA . GLY A 1 99 ? -8.444 -4.026 1.083 1.00 90.44 99 GLY A CA 1
ATOM 748 C C . GLY A 1 99 ? -7.989 -4.989 2.172 1.00 90.44 99 GLY A C 1
ATOM 749 O O . GLY A 1 99 ? -8.328 -6.167 2.091 1.00 90.44 99 GLY A O 1
ATOM 750 N N . GLY A 1 100 ? -7.231 -4.494 3.153 1.00 91.19 100 GLY A N 1
ATOM 751 C CA . GLY A 1 100 ? -6.703 -5.292 4.259 1.00 91.19 100 GLY A CA 1
ATOM 752 C C . GLY A 1 100 ? -5.535 -6.215 3.922 1.00 91.19 100 GLY A C 1
ATOM 753 O O . GLY A 1 100 ? -5.196 -7.072 4.731 1.00 91.19 100 GLY A O 1
ATOM 754 N N . GLU A 1 101 ? -4.936 -6.047 2.750 1.00 94.75 101 GLU A N 1
ATOM 755 C CA . GLU A 1 101 ? -3.759 -6.776 2.291 1.00 94.75 101 GLU A CA 1
ATOM 756 C C . GLU A 1 101 ? -2.593 -5.817 2.084 1.00 94.75 101 GLU A C 1
ATOM 758 O O . GLU A 1 101 ? -2.774 -4.619 1.846 1.00 94.75 101 GLU A O 1
ATOM 763 N N . LEU A 1 102 ? -1.386 -6.364 2.184 1.00 96.12 102 LEU A N 1
ATOM 764 C CA . LEU A 1 102 ? -0.153 -5.662 1.881 1.00 96.12 102 LEU A CA 1
ATOM 765 C C . LEU A 1 102 ? -0.125 -5.251 0.401 1.00 96.12 102 LEU A C 1
ATOM 767 O O . LEU A 1 102 ? -0.330 -6.071 -0.489 1.00 96.12 102 LEU A O 1
ATOM 771 N N . ALA A 1 103 ? 0.170 -3.981 0.148 1.00 96.38 103 ALA A N 1
ATOM 772 C CA . ALA A 1 103 ? 0.201 -3.378 -1.176 1.00 96.38 103 ALA A CA 1
ATOM 773 C C . ALA A 1 103 ? 1.447 -2.490 -1.295 1.00 96.38 103 ALA A C 1
ATOM 775 O O . ALA A 1 103 ? 1.402 -1.289 -1.036 1.00 96.38 103 ALA A O 1
ATOM 776 N N . LEU A 1 104 ? 2.585 -3.097 -1.645 1.00 95.81 104 LEU A N 1
ATOM 777 C CA . LEU A 1 104 ? 3.887 -2.415 -1.699 1.00 95.81 104 LEU A CA 1
ATOM 778 C C . LEU A 1 104 ? 4.131 -1.622 -2.995 1.00 95.81 104 LEU A C 1
ATOM 780 O O . LEU A 1 104 ? 5.171 -0.978 -3.117 1.00 95.81 104 LEU A O 1
ATOM 784 N N . GLY A 1 105 ? 3.222 -1.686 -3.971 1.00 95.56 105 GLY A N 1
ATOM 785 C CA . GLY A 1 105 ? 3.449 -1.119 -5.297 1.00 95.56 105 GLY A CA 1
ATOM 786 C C . GLY A 1 105 ? 2.190 -1.019 -6.156 1.00 95.56 105 GLY A C 1
ATOM 787 O O . GLY A 1 105 ? 1.094 -0.755 -5.651 1.00 95.56 105 GLY A O 1
ATOM 788 N N . LYS A 1 106 ? 2.384 -1.207 -7.464 1.00 96.44 106 LYS A N 1
ATOM 789 C CA . LYS A 1 106 ? 1.378 -1.098 -8.526 1.00 96.44 106 LYS A CA 1
ATOM 790 C C . LYS A 1 106 ? 1.513 -2.246 -9.510 1.00 96.44 106 LYS A C 1
ATOM 792 O O . LYS A 1 106 ? 2.630 -2.704 -9.751 1.00 96.44 106 LYS A O 1
ATOM 797 N N . ASN A 1 107 ? 0.397 -2.657 -10.104 1.00 96.81 107 ASN A N 1
ATOM 798 C CA . ASN A 1 107 ? 0.428 -3.560 -11.247 1.00 96.81 107 ASN A CA 1
ATOM 799 C C . ASN A 1 107 ? 0.652 -2.730 -12.514 1.00 96.81 107 ASN A C 1
ATOM 801 O O . ASN A 1 107 ? -0.043 -1.742 -12.749 1.00 96.81 107 ASN A O 1
ATOM 805 N N . VAL A 1 108 ? 1.630 -3.119 -13.327 1.00 96.38 108 VAL A N 1
ATOM 806 C CA . VAL A 1 108 ? 1.967 -2.433 -14.579 1.00 96.38 108 VAL A CA 1
ATOM 807 C C . VAL A 1 108 ? 2.083 -3.444 -15.709 1.00 96.38 108 VAL A C 1
ATOM 809 O O . VAL A 1 108 ? 2.422 -4.605 -15.484 1.00 96.38 108 VAL A O 1
ATOM 812 N N . LEU A 1 109 ? 1.788 -2.998 -16.928 1.00 96.94 109 LEU A N 1
ATOM 813 C CA . LEU A 1 109 ? 2.040 -3.787 -18.126 1.00 96.94 109 LEU A CA 1
ATOM 814 C C . LEU A 1 109 ? 3.540 -3.755 -18.422 1.00 96.94 109 LEU A C 1
ATOM 816 O O . LEU A 1 109 ? 4.130 -2.678 -18.492 1.00 96.94 109 LEU A O 1
ATOM 820 N N . VAL A 1 110 ? 4.133 -4.931 -18.600 1.00 97.25 110 VAL A N 1
ATOM 821 C CA . VAL A 1 110 ? 5.564 -5.093 -18.868 1.00 97.25 110 VAL A CA 1
ATOM 822 C C . VAL A 1 110 ? 5.739 -5.765 -20.223 1.00 97.25 110 VAL A C 1
ATOM 824 O O . VAL A 1 110 ? 5.057 -6.744 -20.522 1.00 97.25 110 VAL A O 1
ATOM 827 N N . ALA A 1 111 ? 6.666 -5.247 -21.026 1.00 97.00 111 ALA A N 1
ATOM 828 C CA . ALA A 1 111 ? 7.124 -5.878 -22.255 1.00 97.00 111 ALA A CA 1
ATOM 829 C C . ALA A 1 111 ? 8.573 -6.341 -22.075 1.00 97.00 111 ALA A C 1
ATOM 831 O O . ALA A 1 111 ? 9.422 -5.573 -21.626 1.00 97.00 111 ALA A O 1
ATOM 832 N N . TYR A 1 112 ? 8.850 -7.591 -22.441 1.00 96.00 112 TYR A N 1
ATOM 833 C CA . TYR A 1 112 ? 10.191 -8.168 -22.408 1.00 96.00 112 TYR A CA 1
ATOM 834 C C . TYR A 1 112 ? 10.763 -8.191 -23.823 1.00 96.00 112 TYR A C 1
ATOM 836 O O . TYR A 1 112 ? 10.547 -9.139 -24.574 1.00 96.00 112 TYR A O 1
ATOM 844 N N . MET A 1 113 ? 11.461 -7.122 -24.199 1.00 96.38 113 MET A N 1
ATOM 845 C CA . MET A 1 113 ? 12.161 -7.011 -25.480 1.00 96.38 113 MET A CA 1
ATOM 846 C C . MET A 1 113 ? 13.342 -6.041 -25.355 1.00 96.38 113 MET A C 1
ATOM 848 O O . MET A 1 113 ? 13.243 -5.083 -24.586 1.00 96.38 113 MET A O 1
ATOM 852 N N . PRO A 1 114 ? 14.442 -6.235 -26.098 1.00 95.94 114 PRO A N 1
ATOM 853 C CA . PRO A 1 114 ? 15.457 -5.199 -26.264 1.00 95.94 114 PRO A CA 1
ATOM 854 C C . PRO A 1 114 ? 14.840 -3.952 -26.908 1.00 95.94 114 PRO A C 1
ATOM 856 O O . PRO A 1 114 ? 14.047 -4.073 -27.841 1.00 95.94 114 PRO A O 1
ATOM 859 N N . TRP A 1 115 ? 15.208 -2.764 -26.434 1.00 96.56 115 TRP A N 1
ATOM 860 C CA . TRP A 1 115 ? 14.689 -1.504 -26.964 1.00 96.56 115 TRP A CA 1
ATOM 861 C C . TRP A 1 115 ? 15.812 -0.489 -27.154 1.00 96.56 115 TRP A C 1
ATOM 863 O O . TRP A 1 115 ? 16.201 0.207 -26.218 1.00 96.56 115 TRP A O 1
ATOM 873 N N . GLU A 1 116 ? 16.361 -0.456 -28.372 1.00 95.19 116 GLU A N 1
ATOM 874 C CA . GLU A 1 116 ? 17.372 0.517 -28.829 1.00 95.19 116 G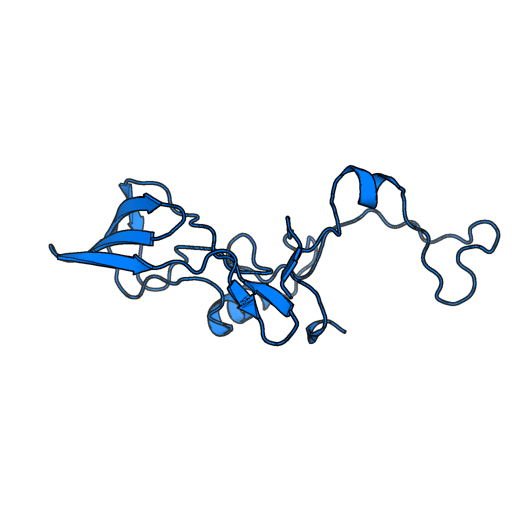LU A CA 1
ATOM 875 C C . GLU A 1 116 ? 18.577 0.698 -27.878 1.00 95.19 116 GLU A C 1
ATOM 877 O O . GLU A 1 116 ? 19.212 1.746 -27.843 1.00 95.19 116 GLU A O 1
ATOM 882 N N . GLY A 1 117 ? 18.904 -0.324 -27.080 1.00 94.94 117 GLY A N 1
ATOM 883 C CA . GLY A 1 117 ? 19.988 -0.278 -26.093 1.00 94.94 117 GLY A CA 1
ATOM 884 C C . GLY A 1 117 ? 19.675 0.499 -24.807 1.00 94.94 117 GLY A C 1
ATOM 885 O O . GLY A 1 117 ? 20.485 0.478 -23.886 1.00 94.94 117 GLY A O 1
ATOM 886 N N . TYR A 1 118 ? 18.508 1.133 -24.675 1.00 95.56 118 TYR A N 1
ATOM 887 C CA . TYR A 1 118 ? 18.142 1.868 -23.456 1.00 95.56 118 TYR A CA 1
ATOM 888 C C . TYR A 1 118 ? 17.825 0.961 -22.260 1.00 95.56 118 TYR A C 1
ATOM 890 O O . TYR A 1 118 ? 17.854 1.416 -21.119 1.00 95.56 118 TYR A O 1
ATOM 898 N N . ASN A 1 119 ? 17.528 -0.314 -22.509 1.00 96.38 119 ASN A N 1
ATOM 899 C CA . ASN A 1 119 ? 17.410 -1.348 -21.483 1.00 96.38 119 ASN A CA 1
ATOM 900 C C . ASN A 1 119 ? 18.625 -2.290 -21.456 1.00 96.38 119 ASN A C 1
ATOM 902 O O . ASN A 1 119 ? 18.480 -3.486 -21.213 1.00 96.38 119 ASN A O 1
ATOM 906 N N . PHE A 1 120 ? 19.816 -1.769 -21.767 1.00 95.94 120 PHE A N 1
ATOM 907 C CA . PHE A 1 120 ? 21.063 -2.519 -21.637 1.00 95.94 120 PHE A CA 1
ATOM 908 C C . PHE A 1 120 ? 21.344 -2.870 -20.165 1.00 95.94 120 PHE A C 1
ATOM 910 O O . PHE A 1 120 ? 21.095 -2.059 -19.270 1.00 95.94 120 PHE A O 1
ATOM 917 N N . GLU A 1 121 ? 21.865 -4.078 -19.930 1.00 95.25 121 GLU A N 1
ATOM 918 C CA . GLU A 1 121 ? 22.064 -4.663 -18.594 1.00 95.25 121 GLU A CA 1
ATOM 919 C C . GLU A 1 121 ? 20.778 -4.637 -17.743 1.00 95.25 121 GLU A C 1
ATOM 921 O O . GLU A 1 121 ? 19.795 -5.280 -18.106 1.00 95.25 121 GLU A O 1
ATOM 926 N N . ASP A 1 122 ? 20.780 -3.903 -16.626 1.00 95.25 122 ASP A N 1
ATOM 927 C CA . ASP A 1 122 ? 19.683 -3.838 -15.652 1.00 95.25 122 ASP A CA 1
ATOM 928 C C . ASP A 1 122 ? 18.859 -2.536 -15.766 1.00 95.25 122 ASP A C 1
ATOM 930 O O . ASP A 1 122 ? 18.059 -2.208 -14.882 1.00 95.25 122 ASP A O 1
ATOM 934 N N . ALA A 1 123 ? 19.056 -1.753 -16.834 1.00 96.50 123 ALA A N 1
ATOM 935 C CA . ALA A 1 123 ? 18.317 -0.514 -17.046 1.00 96.50 123 ALA A CA 1
ATOM 936 C C . ALA A 1 123 ? 16.836 -0.782 -17.368 1.00 96.50 123 ALA A C 1
ATOM 938 O O . ALA A 1 123 ? 16.485 -1.657 -18.162 1.00 96.50 123 ALA A O 1
ATOM 939 N N . VAL A 1 124 ? 15.946 0.014 -16.768 1.00 95.94 124 VAL A N 1
ATOM 940 C CA . VAL A 1 124 ? 14.494 -0.101 -16.954 1.00 95.94 124 VAL A CA 1
ATOM 941 C C . VAL A 1 124 ? 13.966 1.131 -17.672 1.00 95.94 124 VAL A C 1
ATOM 943 O O . VAL A 1 124 ? 14.078 2.252 -17.178 1.00 95.94 124 VAL A O 1
ATOM 946 N N . LEU A 1 125 ? 13.326 0.904 -18.815 1.00 96.12 125 LEU A N 1
ATOM 947 C CA . LEU A 1 125 ? 12.531 1.911 -19.503 1.00 96.12 125 LEU A CA 1
ATOM 948 C C . LEU A 1 125 ? 11.144 2.009 -18.879 1.00 96.12 125 LEU A C 1
ATOM 950 O O . LEU A 1 125 ? 10.485 1.002 -18.615 1.00 96.12 125 LEU A O 1
ATOM 954 N N . ILE A 1 126 ? 10.681 3.239 -18.692 1.00 96.81 126 ILE A N 1
ATOM 955 C CA . ILE A 1 126 ? 9.356 3.526 -18.158 1.00 96.81 126 ILE A CA 1
ATOM 956 C C . ILE A 1 126 ? 8.565 4.390 -19.129 1.00 96.81 126 ILE A C 1
ATOM 958 O O . ILE A 1 126 ? 9.106 5.266 -19.796 1.00 96.81 126 ILE A O 1
ATOM 962 N N . SER A 1 127 ? 7.257 4.154 -19.187 1.00 97.25 127 SER A N 1
ATOM 963 C CA . SER A 1 127 ? 6.343 5.049 -19.892 1.00 97.25 127 SER A CA 1
ATOM 964 C C . SER A 1 127 ? 6.153 6.333 -19.088 1.00 97.25 127 SER A C 1
ATOM 966 O O . SER A 1 127 ? 5.920 6.273 -17.879 1.00 97.25 127 SER A O 1
ATOM 968 N N . GLU A 1 128 ? 6.140 7.483 -19.765 1.00 97.44 128 GLU A N 1
ATOM 969 C CA . GLU A 1 128 ? 5.805 8.785 -19.165 1.00 97.44 128 GLU A CA 1
ATOM 970 C C . GLU A 1 128 ? 4.431 8.787 -18.481 1.00 97.44 128 GLU A C 1
ATOM 972 O O . GLU A 1 128 ? 4.200 9.537 -17.533 1.00 97.44 128 GLU A O 1
ATOM 977 N N . ARG A 1 129 ? 3.532 7.879 -18.886 1.00 97.31 129 ARG A N 1
ATOM 978 C CA . ARG A 1 129 ? 2.243 7.653 -18.223 1.00 97.31 129 ARG A CA 1
ATOM 979 C C . ARG A 1 129 ? 2.391 7.408 -16.721 1.00 97.31 129 ARG A C 1
ATOM 981 O O . ARG A 1 129 ? 1.548 7.849 -15.948 1.00 97.31 129 ARG A O 1
ATOM 988 N N . LEU A 1 130 ? 3.470 6.742 -16.294 1.00 96.19 130 LEU A N 1
ATOM 989 C CA . LEU A 1 130 ? 3.737 6.484 -14.876 1.00 96.19 130 LEU A CA 1
ATOM 990 C C . LEU A 1 130 ? 3.928 7.776 -14.067 1.00 96.19 130 LEU A C 1
ATOM 992 O O . LEU A 1 130 ? 3.615 7.784 -12.875 1.00 96.19 130 LEU A O 1
ATOM 996 N N . VAL A 1 131 ? 4.397 8.844 -14.718 1.00 96.19 131 VAL A N 1
ATOM 997 C CA . VAL A 1 131 ? 4.554 10.182 -14.138 1.00 96.19 131 VAL A CA 1
ATOM 998 C C . VAL A 1 131 ? 3.230 10.940 -14.195 1.00 96.19 131 VAL A C 1
ATOM 1000 O O . VAL A 1 131 ? 2.747 11.389 -13.161 1.00 96.19 131 VAL A O 1
ATOM 1003 N N . TYR A 1 132 ? 2.605 11.034 -15.372 1.00 96.69 132 TYR A N 1
ATOM 1004 C CA . TYR A 1 132 ? 1.380 11.826 -15.558 1.00 96.69 132 TYR A CA 1
ATOM 1005 C C . TYR A 1 132 ? 0.174 11.319 -14.754 1.00 96.69 132 TYR A C 1
ATOM 1007 O O . TYR A 1 132 ? -0.682 12.112 -14.372 1.00 96.69 132 TYR A O 1
ATOM 1015 N N . GLU A 1 133 ? 0.094 10.013 -14.488 1.00 96.12 133 GLU A N 1
ATOM 1016 C CA . GLU A 1 133 ? -1.000 9.404 -13.718 1.00 96.12 133 GLU A CA 1
ATOM 1017 C C . GLU A 1 133 ? -0.661 9.179 -12.231 1.00 96.12 133 GLU A C 1
ATOM 1019 O O . GLU A 1 133 ? -1.417 8.509 -11.519 1.00 96.12 133 GLU A O 1
ATOM 1024 N N . ASP A 1 134 ? 0.465 9.712 -11.742 1.00 95.81 134 ASP A N 1
ATOM 1025 C CA . ASP A 1 134 ? 0.915 9.567 -10.351 1.00 95.81 134 ASP A CA 1
ATOM 1026 C C . ASP A 1 134 ? 1.008 8.102 -9.867 1.00 95.81 134 ASP A C 1
ATOM 1028 O O . ASP A 1 134 ? 0.702 7.774 -8.712 1.00 95.81 134 ASP A O 1
ATOM 1032 N N . ILE A 1 135 ? 1.411 7.180 -10.750 1.00 95.69 135 ILE A N 1
ATOM 1033 C CA . ILE A 1 135 ? 1.362 5.736 -10.468 1.00 95.69 135 ILE A CA 1
ATOM 1034 C C . ILE A 1 135 ? 2.375 5.362 -9.380 1.00 95.69 135 ILE A C 1
ATOM 1036 O O . ILE A 1 135 ? 2.014 4.679 -8.419 1.00 95.69 135 ILE A O 1
ATOM 1040 N N . TYR A 1 136 ? 3.611 5.855 -9.494 1.00 96.56 136 TYR A N 1
ATOM 1041 C CA . TYR A 1 136 ? 4.690 5.632 -8.522 1.00 96.56 136 TYR A CA 1
ATOM 1042 C C . TYR A 1 136 ? 4.993 6.867 -7.655 1.00 96.56 136 TYR A C 1
ATOM 1044 O O . TYR A 1 136 ? 6.100 7.019 -7.144 1.00 96.56 136 TYR A O 1
ATOM 1052 N N . THR A 1 137 ? 4.005 7.740 -7.444 1.00 96.69 137 THR A N 1
ATOM 1053 C CA . THR A 1 137 ? 4.161 8.947 -6.616 1.00 96.69 137 THR A CA 1
ATOM 1054 C C . THR A 1 137 ? 4.074 8.616 -5.122 1.00 96.69 137 THR A C 1
ATOM 1056 O O . THR A 1 137 ? 3.134 7.955 -4.669 1.00 96.69 137 THR A O 1
ATOM 1059 N N . SER A 1 138 ? 5.021 9.117 -4.323 1.00 95.56 138 SER A N 1
ATOM 1060 C CA . SER A 1 138 ? 5.065 8.976 -2.860 1.00 95.56 138 SER A CA 1
ATOM 1061 C C . SER A 1 138 ? 5.242 10.323 -2.159 1.00 95.56 138 SER A C 1
ATOM 1063 O O . SER A 1 138 ? 5.809 11.268 -2.702 1.00 95.56 138 SER A O 1
ATOM 1065 N N . PHE A 1 139 ? 4.779 10.409 -0.909 1.00 94.88 139 PHE A N 1
ATOM 1066 C CA . PHE A 1 139 ? 4.941 11.606 -0.083 1.00 94.88 139 PHE A CA 1
ATOM 1067 C C . PHE A 1 139 ? 6.074 11.430 0.926 1.00 94.88 139 PHE A C 1
ATOM 1069 O O . PHE A 1 139 ? 6.085 10.467 1.703 1.00 94.88 139 PHE A O 1
ATOM 1076 N N . HIS A 1 140 ? 6.980 12.407 0.954 1.00 94.62 140 HIS A N 1
ATOM 1077 C CA . HIS A 1 140 ? 8.084 12.472 1.902 1.00 94.62 140 HIS A CA 1
ATOM 1078 C C . HIS A 1 140 ? 7.962 13.716 2.781 1.00 94.62 140 HIS A C 1
ATOM 1080 O O . HIS A 1 140 ? 7.746 14.814 2.278 1.00 94.62 140 HIS A O 1
ATOM 1086 N N . ILE A 1 141 ? 8.102 13.535 4.094 1.00 93.31 141 ILE A N 1
ATOM 1087 C CA . ILE A 1 141 ? 7.979 14.603 5.093 1.00 93.31 141 ILE A CA 1
ATOM 1088 C C . ILE A 1 141 ? 9.344 14.759 5.763 1.00 93.31 141 ILE A C 1
ATOM 1090 O O . ILE A 1 141 ? 9.850 13.789 6.337 1.00 93.31 141 ILE A O 1
ATOM 1094 N N . ARG A 1 142 ? 9.942 15.949 5.651 1.00 84.19 142 ARG A N 1
ATOM 1095 C CA . ARG A 1 142 ? 11.216 16.308 6.290 1.00 84.19 142 ARG A CA 1
ATOM 1096 C C . ARG A 1 142 ? 10.948 17.073 7.576 1.00 84.19 142 ARG A C 1
ATOM 1098 O O . ARG A 1 142 ? 10.152 18.028 7.510 1.00 84.19 142 ARG A O 1
#

Organism: Bromus commutatus (NCBI:txid55773)

Sequence (142 aa):
MQRQAVPLSRSEKCIVGTGLERQTALDSRVSVIAEREGKIISTDSHKILLSSSGKTISIPLVNHRRSNKNTCMHQKPRVPRGKSIKKGQILAEGAATVGGELALGKNVLVAYMPWEGYNFEDAVLISERLVYEDIYTSFHIR

Secondary structure (DSSP, 8-state):
-GGGPPPBTT-B--SS--SHHHHHHHHTT-SEE-SS-EEEEEE-SSEEEEEETTEEEEEE---SEEPTTSBEE--EE-PPTT-EE-TT-EEEE-TTEETTEE--B-------S--TTTT-TT-----THHHHTTTT-B-B--

Radius of gyration: 18.54 Å; chains: 1; bounding box: 46×32×54 Å

pLDDT: mean 93.93, std 2.3, range [84.19, 97.44]

InterPro domains:
  IPR007120 DNA-directed RNA polymerase, subunit 2, hybrid-binding domain [PF00562] (33-142)
  IPR015712 DNA-directed RNA polymerase, subunit 2 [PTHR20856] (2-142)
  IPR037033 DNA-directed RNA polymerase, subunit 2, hybrid-binding domain superfamily [G3DSA:2.40.270.10] (106-140)